Protein AF-A0A520NZ88-F1 (afdb_monomer_lite)

Sequence (156 aa):
MIINMHAYFVPVEMAAAFRQRSEPPWIEGLDDGNGRMEYAAEILGMAGWFNREIIDGVAADARATNERDIEPQRKVDIDGQKVAYFHANMMPPPDQPKPFPVDRKAALKAQGLLEKPDEARARVAAGGPTPDHYNPTPAIGEAEIKARLISSYAGD

Foldseek 3Di:
DDDDDPPPPPDVVNVVCVVVVPDDPCVVVPPLPPPPPPPCCVVVVVPPDDQWDQDPNDTDHDPDDDPDDDDSPDDDPPVPDQDFAQFQQNDDALFRPDDDDDDSVVRSVCVVVDDDPVRVVVCVVVVHDDDPSNDHHHHPPPDDNDDPPDPPPNDD

Structure (mmCIF, N/CA/C/O backbone):
data_AF-A0A520NZ88-F1
#
_entry.id   AF-A0A520NZ88-F1
#
loop_
_atom_site.group_PDB
_atom_site.id
_atom_site.type_symbol
_atom_site.label_atom_id
_atom_site.label_alt_id
_atom_site.label_comp_id
_atom_site.label_asym_id
_atom_site.label_entity_id
_atom_site.label_seq_id
_atom_site.pdbx_PDB_ins_code
_atom_site.Cartn_x
_atom_site.Cartn_y
_atom_site.Cartn_z
_atom_site.occupancy
_atom_site.B_iso_or_equiv
_atom_site.auth_seq_id
_atom_site.auth_comp_id
_atom_site.auth_asym_id
_atom_site.auth_atom_id
_atom_site.pdbx_PDB_model_num
ATOM 1 N N . MET A 1 1 ? 8.603 40.499 -34.814 1.00 35.56 1 MET A N 1
ATOM 2 C CA . MET A 1 1 ? 8.570 39.025 -34.896 1.00 35.56 1 MET A CA 1
ATOM 3 C C . MET A 1 1 ? 7.773 38.540 -33.698 1.00 35.56 1 MET A C 1
ATOM 5 O O . MET A 1 1 ? 8.240 38.688 -32.580 1.00 35.56 1 MET A O 1
ATOM 9 N N . ILE A 1 2 ? 6.520 38.144 -33.917 1.00 31.83 2 ILE A N 1
ATOM 10 C CA . ILE A 1 2 ? 5.574 37.786 -32.851 1.00 31.83 2 ILE A CA 1
ATOM 11 C C . ILE A 1 2 ? 5.649 36.272 -32.669 1.00 31.83 2 ILE A C 1
ATOM 13 O O . ILE A 1 2 ? 5.480 35.527 -33.632 1.00 31.83 2 ILE A O 1
ATOM 17 N N . ILE A 1 3 ? 5.954 35.835 -31.449 1.00 34.31 3 ILE A N 1
ATOM 18 C CA . ILE A 1 3 ? 5.953 34.426 -31.059 1.00 34.31 3 ILE A CA 1
ATOM 19 C C . ILE A 1 3 ? 4.488 34.011 -30.898 1.00 34.31 3 ILE A C 1
ATOM 21 O O . ILE A 1 3 ? 3.774 34.577 -30.072 1.00 34.31 3 ILE A O 1
ATOM 25 N N . ASN A 1 4 ? 4.031 33.053 -31.704 1.00 33.41 4 ASN A N 1
ATOM 26 C CA . ASN A 1 4 ? 2.686 32.498 -31.597 1.00 33.41 4 ASN A CA 1
ATOM 27 C C . ASN A 1 4 ? 2.692 31.406 -30.516 1.00 33.41 4 ASN A C 1
ATOM 29 O O . ASN A 1 4 ? 3.186 30.302 -30.739 1.00 33.41 4 ASN A O 1
ATOM 33 N N . MET A 1 5 ? 2.170 31.724 -29.329 1.00 34.94 5 MET A N 1
ATOM 34 C CA . MET A 1 5 ? 1.806 30.719 -28.330 1.00 34.94 5 MET A CA 1
ATOM 35 C C . MET A 1 5 ? 0.625 29.912 -28.874 1.00 34.94 5 MET A C 1
ATOM 37 O O . MET A 1 5 ? -0.488 30.427 -28.967 1.00 34.94 5 MET A O 1
ATOM 41 N N . HIS A 1 6 ? 0.850 28.643 -29.214 1.00 35.78 6 HIS A N 1
ATOM 42 C CA . HIS A 1 6 ? -0.232 27.685 -29.424 1.00 35.78 6 HIS A CA 1
ATOM 43 C C . HIS A 1 6 ? -0.947 27.445 -28.086 1.00 35.78 6 HIS A C 1
ATOM 45 O O . HIS A 1 6 ? -0.595 26.557 -27.314 1.00 35.78 6 HIS A O 1
ATOM 51 N N . ALA A 1 7 ? -1.954 28.268 -27.800 1.00 43.75 7 ALA A N 1
ATOM 52 C CA . ALA A 1 7 ? -2.998 27.919 -26.856 1.00 43.75 7 ALA A CA 1
ATOM 53 C C . ALA A 1 7 ? -3.806 26.779 -27.488 1.00 43.75 7 ALA A C 1
ATOM 55 O O . ALA A 1 7 ? -4.524 26.983 -28.468 1.00 43.75 7 ALA A O 1
ATOM 56 N N . TYR A 1 8 ? -3.647 25.564 -26.966 1.00 44.06 8 TYR A N 1
ATOM 57 C CA . TYR A 1 8 ? -4.491 24.433 -27.330 1.00 44.06 8 TYR A CA 1
ATOM 58 C C . TYR A 1 8 ? -5.927 24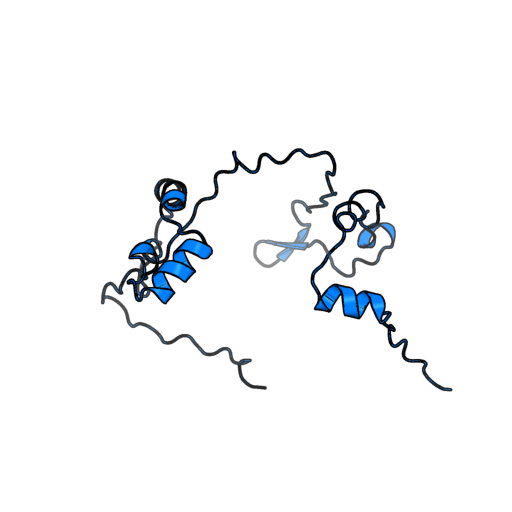.756 -26.904 1.00 44.06 8 TYR A C 1
ATOM 60 O O . TYR A 1 8 ? -6.283 24.683 -25.729 1.00 44.06 8 TYR A O 1
ATOM 68 N N . PHE A 1 9 ? -6.740 25.186 -27.866 1.00 42.19 9 PHE A N 1
ATOM 69 C CA . PHE A 1 9 ? -8.170 25.381 -27.696 1.00 42.19 9 PHE A CA 1
ATOM 70 C C . PHE A 1 9 ? -8.799 24.010 -27.454 1.00 42.19 9 PHE A C 1
ATOM 72 O O . PHE A 1 9 ? -8.945 23.223 -28.387 1.00 42.19 9 PHE A O 1
ATOM 79 N N . VAL A 1 10 ? -9.134 23.701 -26.202 1.00 45.50 10 VAL A N 1
ATOM 80 C CA . VAL A 1 10 ? -9.996 22.558 -25.897 1.00 45.50 10 VAL A CA 1
ATOM 81 C C . VAL A 1 10 ? -11.391 22.933 -26.398 1.00 45.50 10 VAL A C 1
ATOM 83 O O . VAL A 1 10 ? -11.964 23.901 -25.887 1.00 45.50 10 VAL A O 1
ATOM 86 N N . PRO A 1 11 ? -11.947 22.233 -27.403 1.00 55.00 11 PRO A N 1
ATOM 87 C CA . PRO A 1 11 ? -13.268 22.554 -27.919 1.00 55.00 11 PRO A CA 1
ATOM 88 C C . PRO A 1 11 ? -14.301 22.493 -26.793 1.00 55.00 11 PRO A C 1
ATOM 90 O O . PRO A 1 11 ? -14.246 21.614 -25.931 1.00 55.00 11 PRO A O 1
ATOM 93 N N . VAL A 1 12 ? -15.257 23.423 -26.806 1.00 56.59 12 VAL A N 1
ATOM 94 C CA . VAL A 1 12 ? -16.268 23.585 -25.746 1.00 56.59 12 VAL A CA 1
ATOM 95 C C . VAL A 1 12 ? -17.045 22.290 -25.486 1.00 56.59 12 VAL A C 1
ATOM 97 O O . VAL A 1 12 ? -17.378 22.001 -24.340 1.00 56.59 12 VAL A O 1
ATOM 100 N N . GLU A 1 13 ? -17.260 21.465 -26.512 1.00 50.56 13 GLU A N 1
ATOM 101 C CA . GLU A 1 13 ? -17.906 20.156 -26.365 1.00 50.56 13 GLU A CA 1
ATOM 102 C C . GLU A 1 13 ? -17.060 19.149 -25.575 1.00 50.56 13 GLU A C 1
ATOM 104 O O . GLU A 1 13 ? -17.591 18.400 -24.759 1.00 50.56 13 GLU A O 1
ATOM 109 N N . MET A 1 14 ? -15.734 19.190 -25.724 1.00 45.94 14 MET A N 1
ATOM 110 C CA . MET A 1 14 ? -14.809 18.362 -24.948 1.00 45.94 14 MET A CA 1
ATOM 111 C C . MET A 1 14 ? -14.790 18.811 -23.479 1.00 45.94 14 MET A C 1
ATOM 113 O O . MET A 1 14 ? -14.865 17.991 -22.567 1.00 45.94 14 MET A O 1
ATOM 117 N N . ALA A 1 15 ? -14.784 20.126 -23.238 1.00 55.31 15 ALA A N 1
ATOM 118 C CA . ALA A 1 15 ? -14.890 20.690 -21.892 1.00 55.31 15 ALA A CA 1
ATOM 119 C C . ALA A 1 15 ? -16.255 20.401 -21.230 1.00 55.31 15 ALA A C 1
ATOM 121 O O . ALA A 1 15 ? -16.328 20.236 -20.010 1.00 55.31 15 ALA A O 1
ATOM 122 N N . ALA A 1 16 ? -17.334 20.319 -22.014 1.00 54.00 16 ALA A N 1
ATOM 123 C CA . ALA A 1 16 ? -18.663 19.938 -21.540 1.00 54.00 16 ALA A CA 1
ATOM 124 C C . ALA A 1 16 ? -18.744 18.441 -21.187 1.00 54.00 16 ALA A C 1
ATOM 126 O O . ALA A 1 16 ? -19.279 18.103 -20.130 1.00 54.00 16 ALA A O 1
ATOM 127 N N . ALA A 1 17 ? -18.137 17.563 -21.994 1.00 53.38 17 ALA A N 1
ATOM 128 C CA . A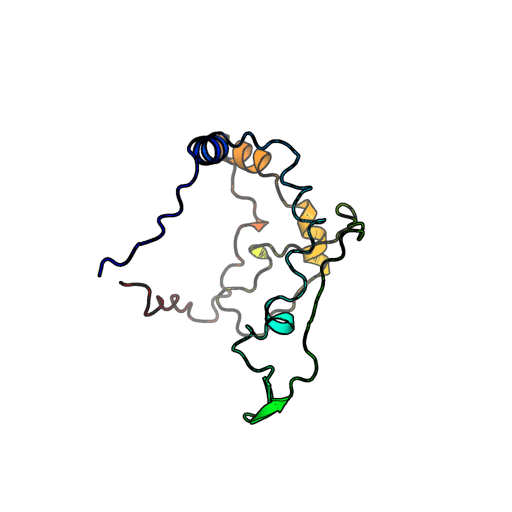LA A 1 17 ? -18.042 16.126 -21.719 1.00 53.38 17 ALA A CA 1
ATOM 129 C C . ALA A 1 17 ? -17.255 15.828 -20.427 1.00 53.38 17 ALA A C 1
ATOM 131 O O . ALA A 1 17 ? -17.716 15.050 -19.590 1.00 53.38 17 ALA A O 1
ATOM 132 N N . PHE A 1 18 ? -16.136 16.529 -20.193 1.00 55.09 18 PHE A N 1
ATOM 133 C CA . PHE A 1 18 ? -15.372 16.430 -18.939 1.00 55.09 18 PHE A CA 1
ATOM 134 C C . PHE A 1 18 ? -16.165 16.889 -17.704 1.00 55.09 18 PHE A C 1
ATOM 136 O O . PHE A 1 18 ? -15.962 16.363 -16.612 1.00 55.09 18 PHE A O 1
ATOM 143 N N . ARG A 1 19 ? -17.075 17.862 -17.853 1.00 59.31 19 ARG A N 1
ATOM 144 C CA . ARG A 1 19 ? -17.889 18.392 -16.743 1.00 59.31 19 ARG A CA 1
ATOM 145 C C . ARG A 1 19 ? -19.083 17.516 -16.376 1.00 59.31 19 ARG A C 1
ATOM 147 O O . ARG A 1 19 ? -19.498 17.548 -15.223 1.00 59.31 19 ARG A O 1
ATOM 154 N N . GLN A 1 20 ? -19.650 16.779 -17.328 1.00 59.62 20 GLN A N 1
ATOM 155 C CA . GLN A 1 20 ? -20.845 15.957 -17.093 1.00 59.62 20 GLN A CA 1
ATOM 156 C C . GLN A 1 20 ? -20.527 14.482 -16.814 1.00 59.62 20 GLN A C 1
ATOM 158 O O . GLN A 1 20 ? -21.414 13.761 -16.366 1.00 59.62 20 GLN A O 1
ATOM 163 N N . ARG A 1 21 ? -19.279 14.038 -17.040 1.00 51.91 21 ARG A N 1
ATOM 164 C CA . ARG A 1 21 ? -18.827 12.638 -16.906 1.00 51.91 21 ARG A CA 1
ATOM 165 C C . ARG A 1 21 ? -19.831 11.632 -17.491 1.00 51.91 21 ARG A C 1
ATOM 167 O O . ARG A 1 21 ? -20.077 10.570 -16.930 1.00 51.91 21 ARG A O 1
ATOM 174 N N . SER A 1 22 ? -20.422 11.989 -18.627 1.00 52.53 22 SER A N 1
ATOM 175 C CA . SER A 1 22 ? -21.199 11.094 -19.478 1.00 52.53 22 SER A CA 1
ATOM 176 C C . SER A 1 22 ? -20.282 10.651 -20.612 1.00 52.53 22 SER A C 1
ATOM 178 O O . SER A 1 22 ? -20.361 11.165 -21.728 1.00 52.53 22 SER A O 1
ATOM 180 N N . GLU A 1 23 ? -19.316 9.793 -20.306 1.00 48.62 23 GLU A N 1
ATOM 181 C CA . GLU A 1 23 ? -18.415 9.288 -21.337 1.00 48.62 23 GLU A CA 1
ATOM 182 C C . GLU A 1 23 ? -19.180 8.310 -22.242 1.00 48.62 23 GLU A C 1
ATOM 184 O O . GLU A 1 23 ? -19.841 7.395 -21.740 1.00 48.62 23 GLU A O 1
ATOM 189 N N . PRO A 1 24 ? -19.148 8.488 -23.573 1.00 48.25 24 PRO A N 1
ATOM 190 C CA . PRO A 1 24 ? -19.641 7.472 -24.481 1.00 48.25 24 PRO A CA 1
ATOM 191 C C . PRO A 1 24 ? -18.629 6.304 -24.546 1.00 48.25 24 PRO A C 1
ATOM 193 O O . PRO A 1 24 ? -17.421 6.541 -24.542 1.00 48.25 24 PRO A O 1
ATOM 196 N N . PRO A 1 25 ? -19.094 5.046 -24.650 1.00 49.19 25 PRO A N 1
ATOM 197 C CA . PRO A 1 25 ? -18.303 3.821 -24.429 1.00 49.19 25 PRO A CA 1
ATOM 198 C C . PRO A 1 25 ? -17.136 3.565 -25.406 1.00 49.19 25 PRO A C 1
ATOM 200 O O . PRO A 1 25 ? -16.503 2.521 -25.343 1.00 49.19 25 PRO A O 1
ATOM 203 N N . TRP A 1 26 ? -16.845 4.475 -26.337 1.00 45.97 26 TRP A N 1
ATOM 204 C CA . TRP A 1 26 ? -15.842 4.279 -27.388 1.00 45.97 26 TRP A CA 1
ATOM 205 C C . TRP A 1 26 ? -14.453 4.850 -27.061 1.00 45.97 26 TRP A C 1
ATOM 207 O O . TRP A 1 26 ? -13.521 4.597 -27.817 1.00 45.97 26 TRP A O 1
ATOM 217 N N . ILE A 1 27 ? -14.275 5.576 -25.949 1.00 48.22 27 ILE A N 1
ATOM 218 C CA . ILE A 1 27 ? -12.943 6.046 -25.515 1.00 48.22 27 ILE A CA 1
ATOM 219 C C . ILE A 1 27 ? -12.073 4.878 -25.018 1.00 48.22 27 ILE A C 1
ATOM 221 O O . ILE A 1 27 ? -10.875 4.869 -25.281 1.00 48.22 27 ILE A O 1
ATOM 225 N N . GLU A 1 28 ? -12.666 3.845 -24.411 1.00 53.06 28 GLU A N 1
ATOM 226 C CA . GLU A 1 28 ? -11.942 2.631 -23.994 1.00 53.06 28 GLU A CA 1
ATOM 227 C C . GLU A 1 28 ? -11.455 1.777 -25.182 1.00 53.06 28 GLU A C 1
ATOM 229 O O . GLU A 1 28 ? -10.530 0.989 -25.021 1.00 53.06 28 GLU A O 1
ATOM 234 N N . GLY A 1 29 ? -12.041 1.943 -26.377 1.00 47.69 29 GLY A N 1
ATOM 235 C CA . GLY A 1 29 ? -11.730 1.144 -27.575 1.00 47.69 29 GLY A CA 1
ATOM 236 C C . GLY A 1 29 ? -10.961 1.874 -28.683 1.00 47.69 29 GLY A C 1
ATOM 237 O O . GLY A 1 29 ? -10.862 1.355 -29.791 1.00 47.69 29 GLY A O 1
ATOM 238 N N . LEU A 1 30 ? -10.484 3.104 -28.447 1.00 46.00 30 LEU A N 1
ATOM 239 C CA . LEU A 1 30 ? -9.645 3.837 -29.413 1.00 46.00 30 LEU A CA 1
ATOM 240 C C . LEU A 1 30 ? -8.146 3.787 -29.085 1.00 46.00 30 LEU A C 1
ATOM 242 O O . LEU A 1 30 ? -7.330 4.125 -29.947 1.00 46.00 30 LEU A O 1
ATOM 246 N N . ASP A 1 31 ? -7.788 3.396 -27.864 1.00 55.75 31 ASP A N 1
ATOM 247 C CA . ASP A 1 31 ? -6.414 3.464 -27.350 1.00 55.75 31 ASP A CA 1
ATOM 248 C C . ASP A 1 31 ? -5.599 2.179 -27.604 1.00 55.75 31 ASP A C 1
ATOM 250 O O . ASP A 1 31 ? -4.374 2.183 -27.553 1.00 55.75 31 ASP A O 1
ATOM 254 N N . ASP A 1 32 ? -6.251 1.074 -27.963 1.00 53.81 32 ASP A N 1
ATOM 255 C CA . ASP A 1 32 ? -5.636 -0.253 -28.099 1.00 53.81 32 ASP A CA 1
ATOM 256 C C . ASP A 1 32 ? -5.346 -0.682 -29.552 1.00 53.81 32 ASP A C 1
ATOM 258 O O . ASP A 1 32 ? -4.595 -1.633 -29.779 1.00 53.81 32 ASP A O 1
ATOM 262 N N . GLY A 1 33 ? -5.902 0.019 -30.547 1.00 46.41 33 GLY A N 1
ATOM 263 C CA . GLY A 1 33 ? -5.821 -0.367 -31.964 1.00 46.41 33 GLY A CA 1
ATOM 264 C C . GLY A 1 33 ? -5.049 0.580 -32.889 1.00 46.41 33 GLY A C 1
ATOM 265 O O . GLY A 1 33 ? -4.814 0.230 -34.044 1.00 46.41 33 GLY A O 1
ATOM 266 N N . ASN A 1 34 ? -4.649 1.770 -32.427 1.00 45.12 34 ASN A N 1
ATOM 267 C CA . ASN A 1 34 ? -4.045 2.792 -33.296 1.00 45.12 34 ASN A CA 1
ATOM 268 C C . ASN A 1 34 ? -2.513 2.900 -33.189 1.00 45.12 34 ASN A C 1
ATOM 270 O O . ASN A 1 34 ? -1.953 3.901 -33.628 1.00 45.12 34 ASN A O 1
ATOM 274 N N . GLY A 1 35 ? -1.837 1.906 -32.595 1.00 48.25 35 GLY A N 1
ATOM 275 C CA . GLY A 1 35 ? -0.374 1.736 -32.666 1.00 48.25 35 GLY A CA 1
ATOM 276 C C . GLY A 1 35 ? 0.469 2.919 -32.169 1.00 48.25 35 GLY A C 1
ATOM 277 O O . GLY A 1 35 ? 1.652 2.998 -32.476 1.00 48.25 35 GLY A O 1
ATOM 278 N N . ARG A 1 36 ? -0.108 3.870 -31.422 1.00 46.47 36 ARG A N 1
ATOM 279 C CA . ARG A 1 36 ? 0.558 5.152 -31.118 1.00 46.47 36 ARG A CA 1
ATOM 280 C C . ARG A 1 36 ? 1.675 5.066 -30.080 1.00 46.47 36 ARG A C 1
ATOM 282 O O . ARG A 1 36 ? 2.318 6.079 -29.832 1.00 46.47 36 ARG A O 1
ATOM 289 N N . MET A 1 37 ? 1.921 3.886 -29.518 1.00 50.50 37 MET A N 1
ATOM 290 C CA . MET A 1 37 ? 2.994 3.650 -28.556 1.00 50.50 37 MET A CA 1
ATOM 291 C C . MET A 1 37 ? 3.884 2.469 -28.974 1.00 50.50 37 MET A C 1
ATOM 293 O O . MET A 1 37 ? 4.425 1.793 -28.109 1.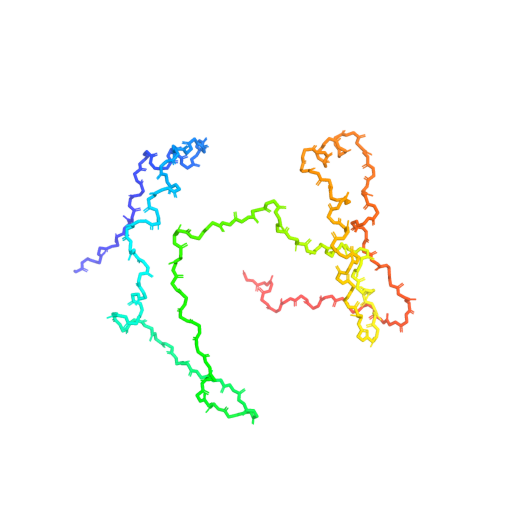00 50.50 37 MET A O 1
ATOM 297 N N . GLU A 1 38 ? 4.078 2.205 -30.274 1.00 49.72 38 GLU A N 1
ATOM 298 C CA . GLU A 1 38 ? 5.378 1.637 -30.671 1.00 49.72 38 GLU A CA 1
ATOM 299 C C . GLU A 1 38 ? 6.437 2.636 -30.201 1.00 49.72 38 GLU A C 1
ATOM 301 O O . GLU A 1 38 ? 6.257 3.827 -30.453 1.00 49.72 38 GLU A O 1
ATOM 306 N N . TYR A 1 39 ? 7.458 2.180 -29.465 1.00 51.31 39 TYR A N 1
ATOM 307 C CA . TYR A 1 39 ? 8.504 2.971 -28.797 1.00 51.31 39 TYR A CA 1
ATOM 308 C C . TYR A 1 39 ? 9.004 4.162 -29.644 1.00 51.31 39 TYR A C 1
ATOM 310 O O . TYR A 1 39 ? 10.067 4.137 -30.263 1.00 51.31 39 TYR A O 1
ATOM 318 N N . ALA A 1 40 ? 8.252 5.266 -29.647 1.00 48.22 40 ALA A N 1
ATOM 319 C CA . ALA A 1 40 ? 8.557 6.435 -30.461 1.00 48.22 40 ALA A CA 1
ATOM 320 C C . ALA A 1 40 ? 9.875 7.059 -29.994 1.00 48.22 40 ALA A C 1
ATOM 322 O O . ALA A 1 40 ? 10.617 7.628 -30.784 1.00 48.22 40 ALA A O 1
ATOM 323 N N . ALA A 1 41 ? 10.215 6.879 -28.715 1.00 51.25 41 ALA A N 1
ATOM 324 C CA . ALA A 1 41 ? 11.476 7.320 -28.143 1.00 51.25 41 ALA A CA 1
ATOM 325 C C . ALA A 1 41 ? 12.704 6.618 -28.751 1.00 51.25 41 ALA A C 1
ATOM 327 O O . ALA A 1 41 ? 13.757 7.243 -28.846 1.00 51.25 41 ALA A O 1
ATOM 328 N N . GLU A 1 42 ? 12.579 5.369 -29.197 1.00 50.38 42 GLU A N 1
ATOM 329 C CA . GLU A 1 42 ? 13.694 4.599 -29.757 1.00 50.38 42 GLU A CA 1
ATOM 330 C C . GLU A 1 42 ? 13.680 4.632 -31.290 1.00 50.38 42 GLU A C 1
ATOM 332 O O . GLU A 1 42 ? 14.697 4.927 -31.914 1.00 50.38 42 GLU A O 1
ATOM 337 N N . ILE A 1 43 ? 12.494 4.485 -31.894 1.00 49.75 43 ILE A N 1
ATOM 338 C CA . ILE A 1 43 ? 12.276 4.571 -33.346 1.00 49.75 43 ILE A CA 1
ATOM 339 C C . ILE A 1 43 ? 12.576 5.985 -33.883 1.00 49.75 43 ILE A C 1
ATOM 341 O O . ILE A 1 43 ? 13.054 6.126 -35.008 1.00 49.75 43 ILE A O 1
ATOM 345 N N . LEU A 1 44 ? 12.339 7.038 -33.087 1.00 50.66 44 LEU A N 1
ATOM 346 C CA . LEU A 1 44 ? 12.617 8.438 -33.454 1.00 50.66 44 LEU A CA 1
ATOM 347 C C . LEU A 1 44 ? 13.857 9.020 -32.748 1.00 50.66 44 LEU A C 1
ATOM 349 O O . LEU A 1 44 ? 14.126 10.213 -32.894 1.00 50.66 44 LEU A O 1
ATOM 353 N N . GLY A 1 45 ? 14.601 8.221 -31.970 1.00 52.81 45 GLY A N 1
ATOM 354 C CA . GLY A 1 45 ? 15.807 8.672 -31.258 1.00 52.81 45 GLY A CA 1
ATOM 355 C C . GLY A 1 45 ? 15.571 9.784 -30.222 1.00 52.81 45 GLY A C 1
ATOM 356 O O . GLY A 1 45 ? 16.459 10.595 -29.971 1.00 52.81 45 GLY A O 1
ATOM 357 N N . MET A 1 46 ? 14.371 9.862 -29.639 1.00 55.25 46 MET A N 1
ATOM 358 C CA . MET A 1 46 ? 13.975 10.888 -28.661 1.00 55.25 46 MET A CA 1
ATOM 359 C C . MET A 1 46 ? 14.259 10.494 -27.199 1.00 55.25 46 MET A C 1
ATOM 361 O O . MET A 1 46 ? 14.028 11.300 -26.295 1.00 55.25 46 MET A O 1
ATOM 365 N N . ALA A 1 47 ? 14.753 9.280 -26.935 1.00 62.28 47 ALA A N 1
ATOM 366 C CA . ALA A 1 47 ? 15.205 8.877 -25.605 1.00 62.28 47 ALA A CA 1
ATOM 367 C C . ALA A 1 47 ? 16.524 9.590 -25.247 1.00 62.28 47 ALA A C 1
ATOM 369 O O . ALA A 1 47 ? 17.603 9.207 -25.686 1.00 62.28 47 ALA A O 1
ATOM 370 N N . GLY A 1 48 ? 16.446 10.650 -24.439 1.00 73.44 48 GLY A N 1
ATOM 371 C CA . GLY A 1 48 ? 17.607 11.440 -24.001 1.00 73.44 48 GLY A CA 1
ATOM 372 C C . GLY A 1 48 ? 18.395 10.852 -22.821 1.00 73.44 48 GLY A C 1
ATOM 373 O O . GLY A 1 48 ? 19.163 11.577 -22.191 1.00 73.44 48 GLY A O 1
ATOM 374 N N . TRP A 1 49 ? 18.176 9.584 -22.466 1.00 81.19 49 TRP A N 1
ATOM 375 C CA . TRP A 1 49 ? 18.759 8.931 -21.288 1.00 81.19 49 TRP A CA 1
ATOM 376 C C . TRP A 1 49 ? 19.601 7.704 -21.664 1.00 81.19 49 TRP A C 1
ATOM 378 O O . TRP A 1 49 ? 19.414 7.104 -22.717 1.00 81.19 49 TRP A O 1
ATOM 388 N N . PHE A 1 50 ? 20.529 7.319 -20.782 1.00 84.81 50 PHE A N 1
ATOM 389 C CA . PHE A 1 50 ? 21.377 6.136 -20.954 1.00 84.81 50 PHE A CA 1
ATOM 390 C C . PHE A 1 50 ? 20.901 4.979 -20.072 1.00 84.81 50 PHE A C 1
ATOM 392 O O . PHE A 1 50 ? 20.646 5.170 -18.883 1.00 84.81 50 PHE A O 1
ATOM 399 N N . ASN A 1 51 ? 20.883 3.764 -20.622 1.00 87.44 51 ASN A N 1
ATOM 400 C CA . ASN A 1 51 ? 20.624 2.538 -19.865 1.00 87.44 51 ASN A CA 1
ATOM 401 C C . ASN A 1 51 ? 21.894 2.110 -19.109 1.00 87.44 51 ASN A C 1
ATOM 403 O O . ASN A 1 51 ? 22.696 1.326 -19.614 1.00 87.44 51 ASN A O 1
ATOM 407 N N . ARG A 1 52 ? 22.106 2.663 -17.909 1.00 91.38 52 ARG A N 1
ATOM 408 C CA . ARG A 1 52 ? 23.238 2.329 -17.029 1.00 91.38 52 ARG A CA 1
ATOM 409 C C . ARG A 1 52 ? 22.749 1.844 -15.669 1.00 91.38 52 ARG A C 1
ATOM 411 O O . ARG A 1 52 ? 21.803 2.400 -15.118 1.00 91.38 52 ARG A O 1
ATOM 418 N N . GLU A 1 53 ? 23.438 0.858 -15.114 1.00 93.38 53 GLU A N 1
ATOM 419 C CA . GLU A 1 53 ? 23.227 0.352 -13.756 1.00 93.38 53 GLU A CA 1
ATOM 420 C C . GLU A 1 53 ? 24.462 0.675 -12.909 1.00 93.38 53 GLU A C 1
ATOM 422 O O . GLU A 1 53 ? 25.594 0.534 -13.374 1.00 93.38 53 GLU A O 1
ATOM 427 N N . ILE A 1 54 ? 24.266 1.156 -11.679 1.00 94.25 54 ILE A N 1
ATOM 428 C CA . ILE A 1 54 ? 25.381 1.417 -10.762 1.00 94.25 54 ILE A CA 1
ATOM 429 C C . ILE A 1 54 ? 25.652 0.148 -9.958 1.00 94.25 54 ILE A C 1
ATOM 431 O O . ILE A 1 54 ? 24.835 -0.240 -9.125 1.00 94.25 54 ILE A O 1
ATOM 435 N N . ILE A 1 55 ? 26.813 -0.466 -10.180 1.00 93.38 55 ILE A N 1
ATOM 436 C CA . ILE A 1 55 ? 27.263 -1.673 -9.479 1.00 93.38 55 ILE A CA 1
ATOM 437 C C . ILE A 1 55 ? 28.552 -1.321 -8.745 1.00 93.38 55 ILE A C 1
ATOM 439 O O . ILE A 1 55 ? 29.495 -0.819 -9.355 1.00 93.38 55 ILE A O 1
ATOM 443 N N . ASP A 1 56 ? 28.567 -1.514 -7.424 1.00 93.06 56 ASP A N 1
ATOM 444 C CA . ASP A 1 56 ? 29.711 -1.200 -6.554 1.00 93.06 56 ASP A CA 1
ATOM 445 C C . ASP A 1 56 ? 30.286 0.219 -6.766 1.00 93.06 56 ASP A C 1
ATOM 447 O O . ASP A 1 56 ? 31.490 0.457 -6.687 1.00 93.06 56 ASP A O 1
ATOM 451 N N . GLY A 1 57 ? 29.407 1.187 -7.050 1.00 93.62 57 GLY A N 1
ATOM 452 C CA . GLY A 1 57 ? 29.768 2.594 -7.257 1.00 93.62 57 GLY A CA 1
ATOM 453 C C . GLY A 1 57 ? 30.258 2.951 -8.665 1.00 93.62 57 GLY A C 1
ATOM 454 O O . GLY A 1 57 ? 30.609 4.106 -8.897 1.00 93.62 57 GLY A O 1
ATOM 455 N N . VAL A 1 58 ? 30.253 2.011 -9.615 1.00 94.81 58 VAL A N 1
ATOM 456 C CA . VAL A 1 58 ? 30.661 2.235 -11.011 1.00 94.81 58 VAL A CA 1
ATOM 457 C C . VAL A 1 58 ? 29.453 2.129 -11.937 1.00 94.81 58 VAL A C 1
ATOM 459 O O . VAL A 1 58 ? 28.635 1.222 -11.805 1.00 94.81 58 VAL A O 1
ATOM 462 N N . ALA A 1 59 ? 29.347 3.050 -12.896 1.00 95.12 59 ALA A N 1
ATOM 463 C CA . ALA A 1 59 ? 28.354 2.955 -13.958 1.00 95.12 59 ALA A CA 1
ATOM 464 C C . ALA A 1 59 ? 28.737 1.843 -14.944 1.00 95.12 59 ALA A C 1
ATOM 466 O O . ALA A 1 59 ? 29.750 1.943 -15.637 1.00 95.12 59 ALA A O 1
ATOM 467 N N . ALA A 1 60 ? 27.913 0.805 -15.007 1.00 92.56 60 ALA A N 1
ATOM 468 C CA . ALA A 1 60 ? 28.041 -0.329 -15.909 1.00 92.56 60 ALA A CA 1
ATOM 469 C C . ALA A 1 60 ? 26.854 -0.381 -16.883 1.00 92.56 60 ALA A C 1
ATOM 471 O O . ALA A 1 60 ? 25.852 0.321 -16.714 1.00 92.56 60 ALA A O 1
ATOM 472 N N . ASP A 1 61 ? 26.969 -1.209 -17.919 1.00 92.31 61 ASP A N 1
ATOM 473 C CA . ASP A 1 61 ? 25.814 -1.566 -18.741 1.00 92.31 61 ASP A CA 1
ATOM 474 C C . ASP A 1 61 ? 24.774 -2.293 -17.886 1.00 92.31 61 ASP A C 1
ATOM 476 O O . ASP A 1 61 ? 25.118 -3.166 -17.085 1.00 92.31 61 ASP A O 1
ATOM 480 N N . ALA A 1 62 ? 23.505 -1.911 -18.044 1.00 89.69 62 ALA A N 1
ATOM 481 C CA . ALA A 1 62 ? 22.413 -2.568 -17.341 1.00 89.69 62 ALA A CA 1
ATOM 482 C C . ALA A 1 62 ? 22.335 -4.044 -17.741 1.00 89.69 62 ALA A C 1
ATOM 484 O O . ALA A 1 62 ? 22.474 -4.392 -18.916 1.00 89.69 62 ALA A O 1
ATOM 485 N N . ARG A 1 63 ? 22.063 -4.924 -16.772 1.00 89.88 63 ARG A N 1
ATOM 486 C CA . ARG A 1 63 ? 21.964 -6.366 -17.041 1.00 89.88 63 ARG A CA 1
ATOM 487 C C . ARG A 1 63 ? 20.857 -6.717 -18.045 1.00 89.88 63 ARG A C 1
ATOM 489 O O . ARG A 1 63 ? 20.987 -7.694 -18.780 1.00 89.88 63 ARG A O 1
ATOM 496 N N . ALA A 1 64 ? 19.761 -5.967 -18.023 1.00 88.25 64 ALA A N 1
ATOM 497 C CA . ALA A 1 64 ? 18.658 -6.042 -18.973 1.00 88.25 64 ALA A CA 1
ATOM 498 C C . ALA A 1 64 ? 17.843 -4.742 -18.913 1.00 88.25 64 ALA A C 1
ATOM 500 O O . ALA A 1 64 ? 17.780 -4.103 -17.860 1.00 88.25 64 ALA A O 1
ATOM 501 N N . THR A 1 65 ? 17.169 -4.404 -20.011 1.00 87.25 65 THR A N 1
ATOM 502 C CA . THR A 1 65 ? 16.223 -3.283 -20.082 1.00 87.25 65 THR A CA 1
ATOM 503 C C . THR A 1 65 ? 14.829 -3.823 -20.393 1.00 87.25 65 THR A C 1
ATOM 505 O O . THR A 1 65 ? 14.667 -4.719 -21.218 1.00 87.25 65 THR A O 1
ATOM 508 N N . ASN A 1 66 ? 13.814 -3.308 -19.694 1.00 86.75 66 ASN A N 1
ATOM 509 C CA . ASN A 1 66 ? 12.422 -3.647 -19.976 1.00 86.75 66 ASN A CA 1
ATOM 510 C C . ASN A 1 66 ? 11.915 -2.803 -21.154 1.00 86.75 66 ASN A C 1
ATOM 512 O O . ASN A 1 66 ? 11.698 -1.603 -20.994 1.00 86.75 66 ASN A O 1
ATOM 516 N N . GLU A 1 67 ? 11.663 -3.455 -22.285 1.00 83.69 67 GLU A N 1
ATOM 517 C CA . GLU A 1 67 ? 11.060 -2.888 -23.500 1.00 83.69 67 GLU A CA 1
ATOM 518 C C . GLU A 1 67 ? 9.696 -3.550 -23.714 1.00 83.69 67 GLU A C 1
ATOM 520 O O . GLU A 1 67 ? 9.544 -4.494 -24.483 1.00 83.69 67 GLU A O 1
ATOM 525 N N . ARG A 1 68 ? 8.713 -3.172 -22.886 1.00 81.69 68 ARG A N 1
ATOM 526 C CA . ARG A 1 68 ? 7.405 -3.844 -22.878 1.00 81.69 68 ARG A CA 1
ATOM 527 C C . ARG A 1 68 ? 6.475 -3.185 -23.882 1.00 81.69 68 ARG A C 1
ATOM 529 O O . ARG A 1 68 ? 6.145 -2.015 -23.713 1.00 81.69 68 ARG A O 1
ATOM 536 N N . ASP A 1 69 ? 5.983 -3.976 -24.823 1.00 79.31 69 ASP A N 1
ATOM 537 C CA . 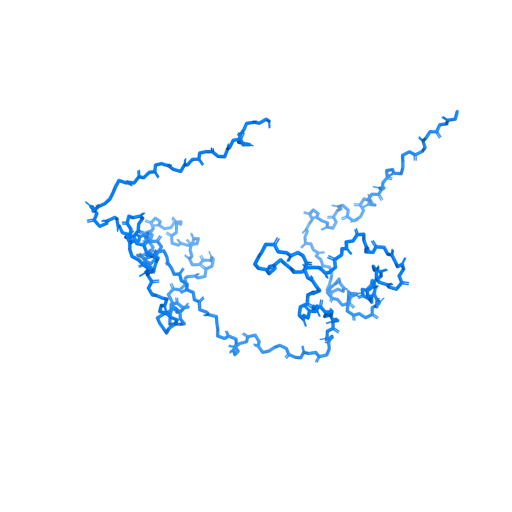ASP A 1 69 ? 4.884 -3.578 -25.692 1.00 79.31 69 ASP A CA 1
ATOM 538 C C . ASP A 1 69 ? 3.522 -3.837 -25.042 1.00 79.31 69 ASP A C 1
ATOM 540 O O . ASP A 1 69 ? 3.378 -4.577 -24.060 1.00 79.31 69 ASP A O 1
ATOM 544 N N . ILE A 1 70 ? 2.497 -3.207 -25.610 1.00 75.56 70 ILE A N 1
ATOM 545 C CA . ILE A 1 70 ? 1.108 -3.484 -25.258 1.00 75.56 70 ILE A CA 1
ATOM 546 C C . ILE A 1 70 ? 0.751 -4.873 -25.800 1.00 75.56 70 ILE A C 1
ATOM 548 O O . ILE A 1 70 ? 1.101 -5.229 -26.923 1.00 75.56 70 ILE A O 1
ATOM 552 N N . GLU A 1 71 ? 0.012 -5.654 -25.012 1.00 82.12 71 GLU A N 1
ATOM 553 C CA . GLU A 1 71 ? -0.529 -6.958 -25.412 1.00 82.12 71 GLU A CA 1
ATOM 554 C C . GLU A 1 71 ? -2.072 -6.875 -25.489 1.00 82.12 71 GLU A C 1
ATOM 556 O O . GLU A 1 71 ? -2.746 -7.328 -24.560 1.00 82.12 71 GLU A O 1
ATOM 561 N N . PRO A 1 72 ? -2.678 -6.319 -26.562 1.00 77.19 72 PRO A N 1
ATOM 562 C CA . PRO A 1 72 ? -4.114 -5.997 -26.583 1.00 77.19 72 PRO A CA 1
ATOM 563 C C . PRO A 1 72 ? -5.022 -7.222 -26.437 1.00 77.19 72 PRO A C 1
ATOM 565 O O . PRO A 1 72 ? -6.123 -7.152 -25.907 1.00 77.19 72 PRO A O 1
ATOM 568 N N . GLN A 1 73 ? -4.549 -8.379 -26.901 1.00 82.56 73 GLN A N 1
ATOM 569 C CA . GLN A 1 73 ? -5.311 -9.630 -26.881 1.00 82.56 73 GLN A CA 1
ATOM 570 C C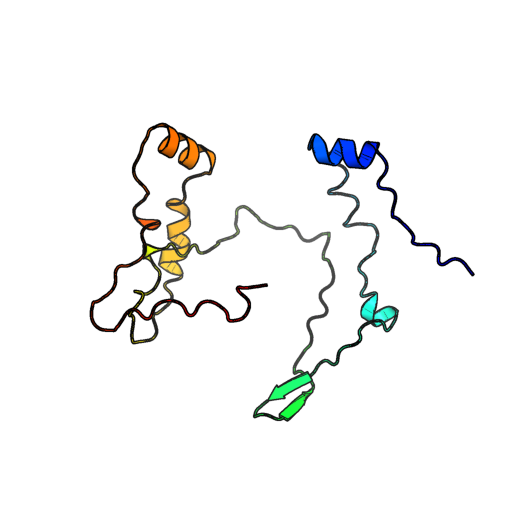 . GLN A 1 73 ? -5.165 -10.402 -25.562 1.00 82.56 73 GLN A C 1
ATOM 572 O O . GLN A 1 73 ? -5.732 -11.490 -25.405 1.00 82.56 73 GLN A O 1
ATOM 577 N N . ARG A 1 74 ? -4.388 -9.880 -24.605 1.00 83.69 74 ARG A N 1
ATOM 578 C CA . ARG A 1 74 ? -4.173 -10.535 -23.319 1.00 83.69 74 ARG A CA 1
ATOM 579 C C . ARG A 1 74 ? -5.460 -10.502 -22.502 1.00 83.69 74 ARG A C 1
ATOM 581 O O . ARG A 1 74 ? -5.852 -9.477 -21.957 1.00 83.69 74 ARG A O 1
ATOM 588 N N . LYS A 1 75 ? -6.085 -11.668 -22.342 1.00 85.25 75 LYS A N 1
ATOM 589 C CA . LYS A 1 75 ? -7.210 -11.841 -21.417 1.00 85.25 75 LYS A CA 1
ATOM 590 C C . LYS A 1 75 ? -6.703 -11.735 -19.980 1.00 85.25 75 LYS A C 1
ATOM 592 O O . LYS A 1 75 ? -5.865 -12.532 -19.559 1.00 85.25 75 LYS A O 1
ATOM 597 N N . VAL A 1 76 ? -7.212 -10.758 -19.237 1.00 84.06 76 VAL A N 1
ATOM 598 C CA . VAL A 1 76 ? -6.929 -10.593 -17.809 1.00 84.06 76 VAL A CA 1
ATOM 599 C C . VAL A 1 76 ? -8.051 -11.253 -17.014 1.00 84.06 76 VAL A C 1
ATOM 601 O O . VAL A 1 76 ? -9.211 -10.874 -17.144 1.00 84.06 76 VAL A O 1
ATOM 604 N N . ASP A 1 77 ? -7.706 -12.250 -16.201 1.00 87.50 77 ASP A N 1
ATOM 605 C CA . ASP A 1 77 ? -8.619 -12.824 -15.211 1.00 87.50 77 ASP A CA 1
ATOM 606 C C . ASP A 1 77 ? -8.635 -11.922 -13.971 1.00 87.50 77 ASP A C 1
ATOM 608 O O . ASP A 1 77 ? -7.761 -12.012 -13.105 1.00 87.50 77 ASP A O 1
ATOM 612 N N . ILE A 1 78 ? -9.594 -10.997 -13.944 1.00 85.44 78 ILE A N 1
ATOM 613 C CA . ILE A 1 78 ? -9.758 -10.033 -12.851 1.00 85.44 78 ILE A CA 1
ATOM 614 C C . ILE A 1 78 ? -10.226 -10.753 -11.579 1.00 85.44 78 ILE A C 1
ATOM 616 O O . ILE A 1 78 ? -9.712 -10.480 -10.495 1.00 85.44 78 ILE A O 1
ATOM 620 N N . ASP A 1 79 ? -11.142 -11.714 -11.710 1.00 85.06 79 ASP A N 1
ATOM 621 C CA . ASP A 1 79 ? -11.756 -12.407 -10.573 1.00 85.06 79 ASP A CA 1
ATOM 622 C C . ASP A 1 79 ? -10.788 -13.393 -9.901 1.00 85.06 79 ASP A C 1
ATOM 624 O O . ASP A 1 79 ? -10.791 -13.557 -8.678 1.00 85.06 79 ASP A O 1
ATOM 628 N N . GLY A 1 80 ? -9.917 -14.037 -10.680 1.00 85.81 80 GLY A N 1
ATOM 629 C CA . GLY A 1 80 ? -8.872 -14.925 -10.171 1.00 85.81 80 GLY A CA 1
ATOM 630 C C . GLY A 1 80 ? -7.648 -14.203 -9.599 1.00 85.81 80 GLY A C 1
ATOM 631 O O . GLY A 1 80 ? -6.768 -14.852 -9.015 1.00 85.81 80 GLY A O 1
ATOM 632 N N . GLN A 1 81 ? -7.558 -12.874 -9.737 1.00 89.06 81 GLN A N 1
ATOM 633 C CA . GLN A 1 81 ? -6.392 -12.116 -9.302 1.00 89.06 81 GLN A CA 1
ATOM 634 C C . GLN A 1 81 ? -6.323 -12.012 -7.771 1.00 89.06 81 GLN A C 1
ATOM 636 O O . GLN A 1 81 ? -7.035 -11.256 -7.115 1.00 89.06 81 GLN A O 1
ATOM 641 N N . LYS A 1 82 ? -5.384 -12.754 -7.181 1.00 91.38 82 LYS A N 1
ATOM 642 C CA . LYS A 1 82 ? -5.136 -12.748 -5.733 1.00 91.38 82 LYS A CA 1
ATOM 643 C C . LYS A 1 82 ? -4.236 -11.582 -5.333 1.00 91.38 82 LYS A C 1
ATOM 645 O O . LYS A 1 82 ? -3.008 -11.676 -5.434 1.00 91.38 82 LYS A O 1
ATOM 650 N N . VAL A 1 83 ? -4.846 -10.511 -4.838 1.00 93.25 83 VAL A N 1
ATOM 651 C CA . VAL A 1 83 ? -4.149 -9.334 -4.302 1.00 93.25 83 VAL A CA 1
ATOM 652 C C . VAL A 1 83 ? -4.021 -9.453 -2.783 1.00 93.25 83 VAL A C 1
ATOM 654 O O . VAL A 1 83 ? -4.970 -9.799 -2.087 1.00 93.25 83 VAL A O 1
ATOM 657 N N . ALA A 1 84 ? -2.819 -9.205 -2.263 1.00 95.31 84 ALA A N 1
ATOM 658 C CA . ALA A 1 84 ? -2.559 -9.193 -0.827 1.00 95.31 84 ALA A CA 1
ATOM 659 C C . ALA A 1 84 ? -2.759 -7.772 -0.286 1.00 95.31 84 ALA A C 1
ATOM 661 O O . ALA A 1 84 ? -2.111 -6.842 -0.766 1.00 95.31 84 ALA A O 1
ATOM 662 N N . TYR A 1 85 ? -3.618 -7.622 0.719 1.00 95.50 85 TYR A N 1
ATOM 663 C CA . TYR A 1 85 ? -3.907 -6.345 1.363 1.00 95.50 85 TYR A CA 1
ATOM 664 C C . TYR A 1 85 ? -3.246 -6.304 2.734 1.00 95.50 85 TYR A C 1
ATOM 666 O O . TYR A 1 85 ? -3.520 -7.142 3.591 1.00 95.50 85 TYR A O 1
ATOM 674 N N . PHE A 1 86 ? -2.366 -5.329 2.936 1.00 95.62 86 PHE A N 1
ATOM 675 C CA . PHE A 1 86 ? -1.723 -5.114 4.223 1.00 95.62 86 PHE A CA 1
ATOM 676 C C . PHE A 1 86 ? -2.388 -3.937 4.930 1.00 95.62 86 PHE A C 1
ATOM 678 O O . PHE A 1 86 ? -2.161 -2.780 4.583 1.00 95.62 86 PHE A O 1
ATOM 685 N N . HIS A 1 87 ? -3.239 -4.262 5.898 1.00 95.38 87 HIS A N 1
ATOM 686 C CA . HIS A 1 87 ? -3.973 -3.287 6.699 1.00 95.38 87 HIS A CA 1
ATOM 687 C C . HIS A 1 87 ? -3.070 -2.573 7.709 1.00 95.38 87 HIS A C 1
ATOM 689 O O . HIS A 1 87 ? -1.953 -3.013 7.986 1.00 95.38 87 HIS A O 1
ATOM 695 N N . ALA A 1 88 ? -3.553 -1.468 8.280 1.00 94.25 88 ALA A N 1
ATOM 696 C CA . ALA A 1 88 ? -2.768 -0.641 9.195 1.00 94.25 88 ALA A CA 1
ATOM 697 C C . ALA A 1 88 ? -2.322 -1.419 10.446 1.00 94.25 88 ALA A C 1
ATOM 699 O O . ALA A 1 88 ? -1.185 -1.272 10.888 1.00 94.25 88 ALA A O 1
ATOM 700 N N . ASN A 1 89 ? -3.174 -2.306 10.960 1.00 93.38 89 ASN A N 1
ATOM 701 C CA . ASN A 1 89 ? -2.861 -3.181 12.095 1.00 93.38 89 ASN A CA 1
ATOM 702 C C . ASN A 1 89 ? -1.891 -4.335 11.762 1.00 93.38 89 ASN A C 1
ATOM 704 O O . ASN A 1 89 ? -1.523 -5.105 12.645 1.00 93.38 89 ASN A O 1
ATOM 708 N N . MET A 1 90 ? -1.520 -4.501 10.490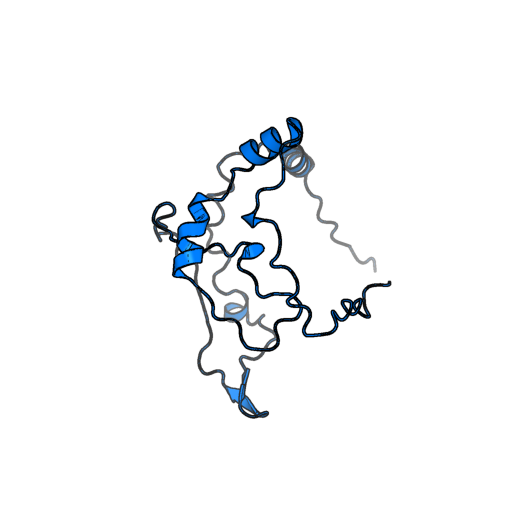 1.00 94.06 90 MET A N 1
ATOM 709 C CA . MET A 1 90 ? -0.518 -5.471 10.035 1.00 94.06 90 MET A CA 1
ATOM 710 C C . MET A 1 90 ? 0.836 -4.815 9.762 1.00 94.06 90 MET A C 1
ATOM 712 O O . MET A 1 90 ? 1.808 -5.514 9.470 1.00 94.06 90 MET A O 1
ATOM 716 N N . MET A 1 91 ? 0.899 -3.483 9.802 1.00 94.12 91 MET A N 1
ATOM 717 C CA . MET A 1 91 ? 2.150 -2.751 9.671 1.00 94.12 91 MET A CA 1
ATOM 718 C C . MET A 1 91 ? 2.989 -2.897 10.940 1.00 94.12 91 MET A C 1
ATOM 720 O O . MET A 1 91 ? 2.436 -3.079 12.031 1.00 94.12 91 MET A O 1
ATOM 724 N N . PRO A 1 92 ? 4.322 -2.803 10.818 1.00 93.69 92 PRO A N 1
ATOM 725 C CA . PRO A 1 92 ? 5.178 -2.740 11.988 1.00 93.69 92 PRO A CA 1
ATOM 726 C C . PRO A 1 92 ? 4.768 -1.579 12.906 1.00 93.69 92 PRO A C 1
ATOM 728 O O . PRO A 1 92 ? 4.344 -0.529 12.409 1.00 93.69 92 PRO A O 1
ATOM 731 N N . PRO A 1 93 ? 4.942 -1.736 14.229 1.00 92.06 93 PRO A N 1
ATOM 732 C CA . PRO A 1 93 ? 4.897 -0.621 15.163 1.00 92.06 93 PRO A CA 1
ATOM 733 C C . PRO A 1 93 ? 5.803 0.539 14.715 1.00 92.06 93 PRO A C 1
ATOM 735 O O . PRO A 1 93 ? 6.859 0.297 14.119 1.00 92.06 93 PRO A O 1
ATOM 738 N N . PRO A 1 94 ? 5.448 1.796 15.027 1.00 90.19 94 PRO A N 1
ATOM 739 C CA . PRO A 1 94 ? 6.239 2.967 14.638 1.00 90.19 94 PRO A CA 1
ATOM 740 C C . PRO A 1 94 ? 7.664 2.982 15.219 1.00 90.19 94 PRO A C 1
ATOM 742 O O . PRO A 1 94 ? 8.541 3.635 14.663 1.00 90.19 94 PRO A O 1
ATOM 745 N N . ASP A 1 95 ? 7.900 2.269 16.319 1.00 89.69 95 ASP A N 1
ATOM 746 C CA . ASP A 1 95 ? 9.172 2.164 17.037 1.00 89.69 95 ASP A CA 1
ATOM 747 C C . ASP A 1 95 ? 9.826 0.773 16.900 1.00 89.69 95 ASP A C 1
ATOM 749 O O . ASP A 1 95 ? 10.720 0.420 17.666 1.00 89.69 95 ASP A O 1
ATOM 753 N N . GLN A 1 96 ? 9.405 -0.020 15.907 1.00 89.50 96 GLN A N 1
ATOM 754 C CA . GLN A 1 96 ? 9.909 -1.369 15.645 1.00 89.50 96 GLN A CA 1
ATOM 755 C C . GLN A 1 96 ? 11.431 -1.373 15.351 1.00 89.50 96 GLN A C 1
ATOM 757 O O . GLN A 1 96 ? 11.855 -0.888 14.298 1.00 89.50 96 GLN A O 1
ATOM 762 N N . PRO A 1 97 ? 12.277 -1.984 16.208 1.00 86.38 97 PRO A N 1
ATOM 763 C CA . PRO A 1 97 ? 13.738 -1.866 16.098 1.00 86.38 97 PRO A CA 1
ATOM 764 C C . PRO A 1 97 ? 14.372 -2.871 15.128 1.00 86.38 97 PRO A C 1
ATOM 766 O O . PRO A 1 97 ? 15.517 -2.712 14.707 1.00 86.38 97 PRO A O 1
ATOM 769 N N . LYS A 1 98 ? 13.657 -3.954 14.809 1.00 90.12 98 LYS A N 1
ATOM 770 C CA . LYS A 1 98 ? 14.150 -5.076 13.998 1.00 90.12 98 LYS A CA 1
ATOM 771 C C . LYS A 1 98 ? 13.312 -5.237 12.734 1.00 90.12 98 LYS A C 1
ATOM 773 O O . LYS A 1 98 ? 12.131 -4.894 12.774 1.00 90.12 98 LYS A O 1
ATOM 778 N N . PRO A 1 99 ? 13.862 -5.827 11.655 1.00 92.50 99 PRO A N 1
ATOM 779 C CA . PRO A 1 99 ? 13.084 -6.163 10.468 1.00 92.50 99 PRO A CA 1
ATOM 780 C C . PRO A 1 99 ? 11.774 -6.867 10.826 1.00 92.50 99 PRO A C 1
ATOM 782 O O . PRO A 1 99 ? 11.761 -7.800 11.631 1.00 92.50 99 PRO A O 1
ATOM 785 N N . PHE A 1 100 ? 10.679 -6.406 10.228 1.00 90.88 100 PHE A N 1
ATOM 786 C CA . PHE A 1 100 ? 9.348 -6.947 10.462 1.00 90.88 100 PHE A CA 1
ATOM 787 C C . PHE A 1 100 ? 8.959 -7.859 9.290 1.00 90.88 100 PHE A C 1
ATOM 789 O O . PHE A 1 100 ? 8.895 -7.384 8.152 1.00 90.88 100 PHE A O 1
ATOM 796 N N . PRO A 1 101 ? 8.761 -9.170 9.518 1.00 93.50 101 PRO A N 1
ATOM 797 C CA . PRO A 1 101 ? 8.498 -10.109 8.437 1.00 93.50 101 PRO A CA 1
ATOM 798 C C . PRO A 1 101 ? 7.125 -9.865 7.804 1.00 93.50 101 PRO A C 1
ATOM 800 O O . PRO A 1 101 ? 6.129 -9.634 8.485 1.00 93.50 101 PRO A O 1
ATOM 803 N N . VAL A 1 102 ? 7.068 -9.972 6.478 1.00 94.31 102 VAL A N 1
ATOM 804 C CA . VAL A 1 102 ? 5.835 -9.796 5.705 1.00 94.31 102 VAL A CA 1
ATOM 805 C C . VAL A 1 102 ? 5.024 -11.096 5.702 1.00 94.31 102 VAL A C 1
ATOM 807 O O . VAL A 1 102 ? 5.429 -12.081 5.082 1.00 94.31 102 VAL A O 1
ATOM 810 N N . ASP A 1 103 ? 3.840 -11.098 6.325 1.00 95.31 103 ASP A N 1
ATOM 811 C CA . ASP A 1 103 ? 2.900 -12.226 6.244 1.00 95.31 103 ASP A CA 1
ATOM 812 C C . ASP A 1 103 ? 1.947 -12.082 5.046 1.00 95.31 103 ASP A C 1
ATOM 814 O O . ASP A 1 103 ? 0.824 -11.575 5.135 1.00 95.31 103 ASP A O 1
ATOM 818 N N . ARG A 1 104 ? 2.394 -12.583 3.889 1.00 95.50 104 ARG A N 1
ATOM 819 C CA . ARG A 1 104 ? 1.582 -12.612 2.663 1.00 95.50 104 ARG A CA 1
ATOM 820 C C . ARG A 1 104 ? 0.319 -13.469 2.814 1.00 95.50 104 ARG A C 1
ATOM 822 O O . ARG A 1 104 ? -0.687 -13.179 2.170 1.00 95.50 104 ARG A O 1
ATOM 829 N N . LYS A 1 105 ? 0.341 -14.532 3.624 1.00 95.44 105 LYS A N 1
ATOM 830 C CA . LYS A 1 105 ? -0.802 -15.448 3.766 1.00 95.44 105 LYS A CA 1
ATOM 831 C C . LYS A 1 105 ? -1.929 -14.782 4.548 1.00 95.44 105 LYS A C 1
ATOM 833 O O . LYS A 1 105 ? -3.089 -14.937 4.168 1.00 95.44 105 LYS A O 1
ATOM 838 N N . ALA A 1 106 ? -1.597 -14.035 5.598 1.00 94.19 106 ALA A N 1
ATOM 839 C CA . ALA A 1 106 ? -2.552 -13.187 6.298 1.00 94.19 106 ALA A CA 1
ATOM 840 C C . ALA A 1 106 ? -3.087 -12.080 5.378 1.00 94.19 106 ALA A C 1
ATOM 842 O O . ALA A 1 106 ? -4.300 -11.907 5.280 1.00 94.19 106 ALA A O 1
ATOM 843 N N . ALA A 1 107 ? -2.214 -11.414 4.617 1.00 94.25 107 ALA A N 1
ATOM 844 C CA . ALA A 1 107 ? -2.607 -10.311 3.739 1.00 94.25 107 ALA A CA 1
ATOM 845 C C . ALA A 1 107 ? -3.522 -10.743 2.577 1.00 94.25 107 ALA A C 1
ATOM 847 O O . ALA A 1 107 ? -4.393 -9.992 2.148 1.00 94.25 107 ALA A O 1
ATOM 848 N N . LEU A 1 108 ? -3.390 -11.977 2.084 1.00 96.00 108 LEU A N 1
ATOM 849 C CA . LEU A 1 108 ? -4.335 -12.538 1.110 1.00 96.00 108 LEU A CA 1
ATOM 850 C C . LEU A 1 108 ? -5.727 -12.781 1.710 1.00 96.00 108 LEU A C 1
ATOM 852 O O . LEU A 1 108 ? -6.729 -12.619 1.024 1.00 96.00 108 LEU A O 1
ATOM 856 N N . LYS A 1 109 ? -5.809 -13.161 2.990 1.00 94.50 109 LYS A N 1
ATOM 857 C CA . LYS A 1 109 ? -7.096 -13.341 3.685 1.00 94.50 109 LYS A CA 1
ATOM 858 C C . LYS A 1 109 ? -7.748 -12.007 4.049 1.00 94.50 109 LYS A C 1
ATOM 860 O O . LYS A 1 109 ? -8.969 -11.930 4.138 1.00 94.50 109 LYS A O 1
ATOM 865 N N . ALA A 1 110 ? -6.938 -10.969 4.236 1.00 93.75 110 ALA A N 1
ATOM 866 C CA . ALA A 1 110 ? -7.364 -9.634 4.634 1.00 93.75 110 ALA A CA 1
ATOM 867 C C . ALA A 1 110 ? -8.275 -8.936 3.608 1.00 93.75 110 ALA A C 1
ATOM 869 O O . ALA A 1 110 ? -8.998 -8.013 3.982 1.00 93.75 110 ALA A O 1
ATOM 870 N N . GLN A 1 111 ? -8.302 -9.405 2.352 1.00 90.88 111 GLN A N 1
ATOM 871 C CA . GLN A 1 111 ? -9.268 -8.962 1.341 1.00 90.88 111 GLN A CA 1
ATOM 872 C C . GLN A 1 111 ? -10.715 -9.095 1.835 1.00 90.88 111 GLN A C 1
ATOM 874 O O . GLN A 1 111 ? -11.519 -8.200 1.609 1.00 90.88 111 GLN A O 1
ATOM 879 N N . GLY A 1 112 ? -11.040 -10.177 2.551 1.00 90.88 112 GLY A N 1
ATOM 880 C CA . GLY A 1 112 ? -12.393 -10.417 3.063 1.00 90.88 112 GLY A CA 1
ATOM 881 C C . GLY A 1 112 ? -12.825 -9.475 4.192 1.00 90.88 112 GLY A C 1
ATOM 882 O O . GLY A 1 112 ? -13.977 -9.532 4.604 1.00 90.88 112 GLY A O 1
ATOM 883 N N . LEU A 1 113 ? -11.918 -8.638 4.707 1.00 93.12 113 LEU A N 1
ATOM 884 C CA . LEU A 1 113 ? -12.212 -7.642 5.742 1.00 93.12 113 LEU A CA 1
ATOM 885 C C . LEU A 1 113 ? -12.536 -6.262 5.159 1.00 93.12 113 LEU A C 1
ATOM 887 O O . LEU A 1 113 ? -13.020 -5.404 5.892 1.00 93.12 113 LEU A O 1
ATOM 891 N N . LEU A 1 114 ? -12.240 -6.035 3.874 1.00 91.62 114 LEU A N 1
ATOM 892 C CA . LEU A 1 114 ? -12.453 -4.746 3.228 1.00 91.62 114 LEU A CA 1
ATOM 893 C C . LEU A 1 114 ? -13.942 -4.476 3.040 1.00 91.62 114 LEU A C 1
ATOM 895 O O . LEU A 1 114 ? -14.631 -5.214 2.335 1.00 91.62 114 LEU A O 1
ATOM 899 N N . GLU A 1 115 ? -14.404 -3.372 3.617 1.00 94.06 115 GLU A N 1
ATOM 900 C CA . GLU A 1 115 ? -15.703 -2.803 3.278 1.00 94.06 115 GLU A CA 1
ATOM 901 C C . GLU A 1 115 ? -15.671 -2.197 1.868 1.00 94.06 115 GLU A C 1
ATOM 903 O O . GLU A 1 115 ? -14.659 -1.657 1.404 1.00 94.06 115 GLU A O 1
ATOM 908 N N . LYS A 1 116 ? -16.805 -2.262 1.170 1.00 94.44 116 LYS A N 1
ATOM 909 C CA . LYS A 1 116 ? -17.006 -1.523 -0.078 1.00 94.44 116 LYS A CA 1
ATOM 910 C C . LYS A 1 116 ? -17.156 -0.025 0.213 1.00 94.44 116 LYS A C 1
ATOM 912 O O . LYS A 1 116 ? -17.629 0.352 1.285 1.00 94.44 116 LYS A O 1
ATOM 917 N N . PRO A 1 117 ? -16.874 0.860 -0.763 1.00 95.94 117 PRO A N 1
ATOM 918 C CA . PRO A 1 117 ? -17.044 2.301 -0.574 1.00 95.94 117 PRO A CA 1
ATOM 919 C C . PRO A 1 117 ? -18.456 2.721 -0.132 1.00 95.94 117 PRO A C 1
ATOM 921 O O . PRO A 1 117 ? -18.596 3.647 0.663 1.00 95.94 117 PRO A O 1
ATOM 924 N N . ASP A 1 118 ? -19.502 2.055 -0.628 1.00 97.25 118 ASP A N 1
ATOM 925 C CA . ASP A 1 118 ? -20.888 2.313 -0.210 1.00 97.25 118 ASP A CA 1
ATOM 926 C C . ASP A 1 118 ? -21.156 1.897 1.241 1.00 97.25 118 ASP A C 1
ATOM 928 O O . ASP A 1 118 ? -21.815 2.626 1.981 1.00 97.25 118 ASP A O 1
ATOM 932 N N . GLU A 1 119 ? -20.601 0.762 1.667 1.00 96.12 119 GLU A N 1
ATOM 933 C CA . GLU A 1 119 ? -20.715 0.253 3.038 1.00 96.12 119 GLU A CA 1
ATOM 934 C C . GLU A 1 119 ? -20.004 1.193 4.020 1.00 96.12 119 GLU A C 1
ATOM 936 O O . GLU A 1 119 ? -20.580 1.571 5.040 1.00 96.12 119 GLU A O 1
ATOM 941 N N . ALA A 1 120 ? -18.810 1.674 3.655 1.00 95.56 120 ALA A N 1
ATOM 942 C CA . ALA A 1 120 ? -18.067 2.675 4.415 1.00 95.56 120 ALA A CA 1
ATOM 943 C C . ALA A 1 120 ? -18.861 3.980 4.583 1.00 95.56 120 ALA A C 1
ATOM 945 O O . ALA A 1 120 ? -18.956 4.528 5.684 1.00 95.56 120 ALA A O 1
ATOM 946 N N . ARG A 1 121 ? -19.472 4.476 3.495 1.00 97.44 121 ARG A N 1
ATOM 947 C CA . ARG A 1 121 ? -20.328 5.675 3.527 1.00 97.44 121 ARG A CA 1
ATOM 948 C C . ARG A 1 121 ? -21.528 5.482 4.444 1.00 97.44 121 ARG A C 1
ATOM 950 O O . ARG A 1 121 ? -21.809 6.360 5.257 1.00 97.44 121 ARG A O 1
ATOM 957 N N . ALA A 1 122 ? -22.212 4.346 4.332 1.00 97.44 122 ALA A N 1
ATOM 958 C CA . ALA A 1 122 ? -23.362 4.024 5.167 1.00 97.44 122 ALA A CA 1
ATOM 959 C C . ALA A 1 122 ? -22.976 3.935 6.652 1.00 97.44 122 ALA A C 1
ATOM 961 O O . ALA A 1 122 ? -23.656 4.514 7.498 1.00 97.44 122 ALA A O 1
ATOM 962 N N . ARG A 1 123 ? -21.848 3.286 6.968 1.00 96.44 123 ARG A N 1
ATOM 963 C CA . ARG A 1 123 ? -21.299 3.196 8.327 1.00 96.44 123 ARG A CA 1
ATOM 964 C C . ARG A 1 123 ? -21.023 4.575 8.915 1.00 96.44 123 ARG A C 1
ATOM 966 O O . ARG A 1 123 ? -21.464 4.853 10.026 1.00 96.44 123 ARG A O 1
ATOM 973 N N . VAL A 1 124 ? -20.331 5.441 8.174 1.00 96.75 124 VAL A N 1
ATOM 974 C CA . VAL A 1 124 ? -20.023 6.809 8.624 1.00 96.75 124 VAL A CA 1
ATOM 975 C C . VAL A 1 124 ? -21.301 7.626 8.818 1.00 96.75 124 VAL A C 1
ATOM 977 O O . VAL A 1 124 ? -21.441 8.286 9.844 1.00 96.75 124 VAL A O 1
ATOM 980 N N . ALA A 1 125 ? -22.259 7.544 7.889 1.00 97.31 125 ALA A N 1
ATOM 981 C CA . ALA A 1 125 ? -23.545 8.235 8.009 1.00 97.31 125 ALA A CA 1
ATOM 982 C C . ALA A 1 125 ? -24.356 7.771 9.234 1.00 97.31 125 ALA A C 1
ATOM 984 O O . ALA A 1 125 ? -25.050 8.574 9.853 1.00 97.31 125 ALA A O 1
ATOM 985 N N . ALA A 1 126 ? -24.233 6.496 9.612 1.00 96.81 126 ALA A N 1
ATOM 986 C CA . ALA A 1 126 ? -24.840 5.924 10.810 1.00 96.81 126 ALA A CA 1
ATOM 987 C C . ALA A 1 126 ? -24.041 6.186 12.106 1.00 96.81 126 ALA A C 1
ATOM 989 O O . ALA A 1 126 ? -24.470 5.759 13.176 1.00 96.81 126 ALA A O 1
ATOM 990 N N . GLY A 1 127 ? -22.882 6.854 12.035 1.00 96.81 127 GLY A N 1
ATOM 991 C CA . GLY A 1 127 ? -22.006 7.089 13.188 1.00 96.81 127 GLY A CA 1
ATOM 992 C C . GLY A 1 127 ? -21.293 5.832 13.703 1.00 96.81 127 GLY A C 1
ATOM 993 O O . GLY A 1 127 ? -20.904 5.777 14.868 1.00 96.81 127 GLY A O 1
ATOM 994 N N . GLY A 1 128 ? -21.143 4.806 12.861 1.00 94.56 128 GLY A N 1
ATOM 995 C CA . GLY A 1 128 ? -20.475 3.559 13.221 1.00 94.56 128 GLY A CA 1
ATOM 996 C C . GLY A 1 128 ? -18.967 3.735 13.455 1.00 94.56 128 GLY A C 1
ATOM 997 O O . GLY A 1 128 ? -18.342 4.609 12.846 1.00 94.56 128 GLY A O 1
ATOM 998 N N . PRO A 1 129 ? -18.352 2.892 14.304 1.00 95.12 129 PRO A N 1
ATOM 999 C CA . PRO A 1 129 ? -16.927 2.980 14.613 1.00 95.12 129 PRO A CA 1
ATOM 1000 C C . PRO A 1 129 ? -16.052 2.683 13.389 1.00 95.12 129 PRO A C 1
ATOM 1002 O O . PRO A 1 129 ? -16.498 2.090 12.403 1.00 95.12 129 PRO A O 1
ATOM 1005 N N . THR A 1 130 ? -14.786 3.088 13.451 1.00 92.69 130 THR A N 1
ATOM 1006 C CA . THR A 1 130 ? -13.770 2.689 12.469 1.00 92.69 130 THR A CA 1
ATOM 1007 C C . THR A 1 130 ? -13.438 1.202 12.640 1.00 92.69 130 THR A C 1
ATOM 1009 O O . THR A 1 130 ? -13.169 0.791 13.768 1.00 92.69 130 THR A O 1
ATOM 1012 N N . PRO A 1 131 ? -13.425 0.396 11.561 1.00 95.00 131 PRO A N 1
ATOM 1013 C CA . PRO A 1 131 ? -12.983 -0.993 11.622 1.00 95.00 131 PRO A CA 1
ATOM 1014 C C . PRO A 1 131 ? -11.582 -1.153 12.224 1.00 95.00 131 PRO A C 1
ATOM 1016 O O . PRO A 1 131 ? -10.656 -0.432 11.854 1.00 95.00 131 PRO A O 1
ATOM 1019 N N . ASP A 1 132 ? -11.404 -2.152 13.092 1.00 93.38 132 ASP A N 1
ATOM 1020 C CA . ASP A 1 132 ? -10.155 -2.357 13.844 1.00 93.38 132 ASP A CA 1
ATOM 1021 C C . ASP A 1 132 ? -8.919 -2.508 12.955 1.00 93.38 132 ASP A C 1
ATOM 1023 O O . ASP A 1 132 ? -7.826 -2.082 13.319 1.00 93.38 132 ASP A O 1
ATOM 1027 N N . HIS A 1 133 ? -9.081 -3.089 11.765 1.00 93.69 133 HIS A N 1
ATOM 1028 C CA . HIS A 1 133 ? -7.975 -3.294 10.836 1.00 93.69 133 HIS A CA 1
ATOM 1029 C C . HIS A 1 133 ? -7.436 -1.985 10.233 1.00 93.69 133 HIS A C 1
ATOM 1031 O O . HIS A 1 133 ? -6.297 -1.940 9.773 1.00 93.69 133 HIS A O 1
ATOM 1037 N N . TYR A 1 134 ? -8.192 -0.889 10.299 1.00 93.31 134 TYR A N 1
ATOM 1038 C CA . TYR A 1 134 ? -7.704 0.434 9.911 1.00 93.31 134 TYR A CA 1
ATOM 1039 C C . TYR A 1 134 ? -6.932 1.153 11.018 1.00 93.31 134 TYR A C 1
ATOM 1041 O O . TYR A 1 134 ? -6.287 2.163 10.737 1.00 93.31 134 TYR A O 1
ATOM 1049 N N . ASN A 1 135 ? -6.940 0.635 12.246 1.00 93.50 135 ASN A N 1
ATOM 1050 C CA . ASN A 1 135 ? -6.162 1.212 13.332 1.00 93.50 135 ASN A CA 1
ATOM 1051 C C . ASN A 1 135 ? -4.708 0.713 13.248 1.00 93.50 135 ASN A C 1
ATOM 1053 O O . ASN A 1 135 ? -4.485 -0.498 13.228 1.00 93.50 135 ASN A O 1
ATOM 1057 N N . PRO A 1 136 ? -3.707 1.610 13.183 1.00 93.50 136 PRO A N 1
ATOM 1058 C CA . PRO A 1 136 ? -2.304 1.212 13.143 1.00 93.50 136 PRO A CA 1
ATOM 1059 C C . PRO A 1 136 ? -1.880 0.423 14.381 1.00 93.50 136 PRO A C 1
ATOM 1061 O O . PRO A 1 136 ? -2.382 0.657 15.482 1.00 93.50 136 PRO A O 1
ATOM 1064 N N . THR A 1 137 ? -0.898 -0.462 14.208 1.00 91.81 137 THR A N 1
ATOM 1065 C CA . THR A 1 137 ? -0.245 -1.141 15.332 1.00 91.81 137 THR A CA 1
ATOM 1066 C C . THR A 1 137 ? 0.345 -0.099 16.295 1.00 91.81 137 THR A C 1
ATOM 1068 O O . THR A 1 137 ? 1.104 0.769 15.849 1.00 91.81 137 THR A O 1
ATOM 1071 N N . PRO A 1 138 ? 0.006 -0.138 17.597 1.00 90.12 138 PRO A N 1
ATOM 1072 C CA . PRO A 1 138 ? 0.519 0.828 18.562 1.00 90.12 138 PRO A CA 1
ATOM 1073 C C . PRO A 1 138 ? 2.032 0.678 18.756 1.00 90.12 138 PRO A C 1
ATOM 1075 O O . PRO A 1 138 ? 2.609 -0.367 18.456 1.00 90.12 138 PRO A O 1
ATOM 1078 N N . ALA A 1 139 ? 2.666 1.730 19.278 1.00 90.44 139 ALA A N 1
ATOM 1079 C CA . ALA A 1 139 ? 4.078 1.694 19.648 1.00 90.44 139 ALA A CA 1
ATOM 1080 C C . ALA A 1 139 ? 4.345 0.642 20.740 1.00 90.44 139 ALA A C 1
ATOM 1082 O O . ALA A 1 139 ? 3.523 0.447 21.636 1.00 90.44 139 ALA A O 1
ATOM 1083 N N . ILE A 1 140 ? 5.510 0.003 20.671 1.00 85.94 140 ILE A N 1
ATOM 1084 C CA . ILE A 1 140 ? 6.018 -0.962 21.655 1.00 85.94 140 ILE A CA 1
ATOM 1085 C C . ILE A 1 140 ? 6.418 -0.232 22.951 1.00 85.94 140 ILE A C 1
ATOM 1087 O O . ILE A 1 140 ? 6.287 -0.781 24.042 1.00 85.94 140 ILE A O 1
ATOM 1091 N N . GLY A 1 141 ? 6.847 1.028 22.841 1.00 78.44 141 GLY A N 1
ATOM 1092 C CA . GLY A 1 141 ? 7.347 1.849 23.945 1.00 78.44 141 GLY A CA 1
ATOM 1093 C C . GLY A 1 141 ? 8.853 1.700 24.180 1.00 78.44 141 GLY A C 1
ATOM 1094 O O . GLY A 1 141 ? 9.349 2.112 25.225 1.00 78.44 141 GLY A O 1
ATOM 1095 N N . GLU A 1 142 ? 9.580 1.112 23.227 1.00 65.88 142 GLU A N 1
ATOM 1096 C CA . GLU A 1 142 ? 11.007 0.784 23.359 1.00 65.88 142 GLU A CA 1
ATOM 1097 C C . GLU A 1 142 ? 11.927 1.782 22.635 1.00 65.88 142 GLU A C 1
ATOM 1099 O O . GLU A 1 142 ? 13.139 1.780 22.863 1.00 65.88 142 GLU A O 1
ATOM 1104 N N . ALA A 1 143 ? 11.376 2.667 21.796 1.00 61.47 143 ALA A N 1
ATOM 1105 C CA . ALA A 1 143 ? 12.135 3.711 21.111 1.00 61.47 143 ALA A CA 1
ATOM 1106 C C . ALA A 1 143 ? 11.372 5.045 21.001 1.00 61.47 143 ALA A C 1
ATOM 1108 O O . ALA A 1 143 ? 10.145 5.110 21.034 1.00 61.47 143 ALA A O 1
ATOM 1109 N N . GLU A 1 144 ? 12.133 6.138 20.878 1.00 64.94 144 GLU A N 1
ATOM 1110 C CA . GLU A 1 144 ? 11.599 7.487 20.679 1.00 64.94 144 GLU A CA 1
ATOM 1111 C C . GLU A 1 144 ? 10.892 7.585 19.318 1.00 64.94 144 GLU A C 1
ATOM 1113 O O . GLU A 1 144 ? 11.506 7.373 18.268 1.00 64.94 144 GLU A O 1
ATOM 1118 N N . ILE A 1 145 ? 9.608 7.958 19.324 1.00 63.06 145 ILE A N 1
ATOM 1119 C CA . ILE A 1 145 ? 8.878 8.295 18.098 1.00 63.06 145 ILE A CA 1
ATOM 1120 C C . ILE A 1 145 ? 9.425 9.628 17.588 1.00 63.06 145 ILE A C 1
ATOM 1122 O O . ILE A 1 145 ? 8.999 10.703 18.013 1.00 63.06 145 ILE A O 1
ATOM 1126 N N . LYS A 1 146 ? 10.386 9.570 16.666 1.00 62.03 146 LYS A N 1
ATOM 1127 C CA . LYS A 1 146 ? 10.891 10.775 16.006 1.00 62.03 146 LYS A CA 1
ATOM 1128 C C . LYS A 1 146 ? 9.786 11.362 15.135 1.00 62.03 146 LYS A C 1
ATOM 1130 O O . LYS A 1 146 ? 9.276 10.696 14.234 1.00 62.03 146 LYS A O 1
ATOM 1135 N N . ALA A 1 147 ? 9.426 12.618 15.397 1.00 62.44 147 ALA A N 1
ATOM 1136 C CA . ALA A 1 147 ? 8.513 13.359 14.539 1.00 62.44 147 ALA A CA 1
ATOM 1137 C C . ALA A 1 147 ? 9.027 13.327 13.092 1.00 62.44 147 ALA A C 1
ATOM 1139 O O . ALA A 1 147 ? 10.229 13.457 12.843 1.00 62.44 147 ALA A O 1
ATOM 1140 N N . ARG A 1 148 ? 8.114 13.132 12.133 1.00 62.78 148 ARG A N 1
ATOM 1141 C CA . ARG A 1 148 ? 8.453 13.127 10.707 1.00 62.78 148 ARG A CA 1
ATOM 1142 C C . ARG A 1 148 ? 9.168 14.441 10.387 1.00 62.78 148 ARG A C 1
ATOM 1144 O O . ARG A 1 148 ? 8.595 15.506 10.609 1.00 62.78 148 ARG A O 1
ATOM 1151 N N . LEU A 1 149 ? 10.399 14.365 9.875 1.00 62.03 149 LEU A N 1
ATOM 1152 C CA . LEU A 1 149 ? 11.068 15.531 9.302 1.00 62.03 149 LEU A CA 1
ATOM 1153 C C . LEU A 1 149 ? 10.148 16.090 8.217 1.00 62.03 149 LEU A C 1
ATOM 1155 O O . LEU A 1 149 ? 9.854 15.413 7.229 1.00 62.03 149 LEU A O 1
ATOM 1159 N N . ILE A 1 150 ? 9.648 17.302 8.442 1.00 67.62 150 ILE A N 1
ATOM 1160 C CA . ILE A 1 150 ? 8.956 18.065 7.411 1.00 67.62 150 ILE A CA 1
ATOM 1161 C C . ILE A 1 150 ? 9.966 18.217 6.273 1.00 67.62 150 ILE A C 1
ATOM 1163 O O . ILE A 1 150 ? 11.108 18.612 6.514 1.00 67.62 150 ILE A O 1
ATOM 1167 N N . SER A 1 151 ? 9.572 17.820 5.059 1.00 63.12 151 SER A N 1
ATOM 1168 C CA . SER A 1 151 ? 10.415 17.989 3.874 1.00 63.12 151 SER A CA 1
ATOM 1169 C C . SER A 1 151 ? 10.915 19.429 3.826 1.00 63.12 151 SER A C 1
ATOM 1171 O O . SER A 1 151 ? 10.125 20.358 3.991 1.00 63.12 151 SER A O 1
ATOM 1173 N N . SER A 1 152 ? 12.204 19.625 3.555 1.00 63.84 152 SER A N 1
ATOM 1174 C CA . SER A 1 152 ? 12.776 20.960 3.355 1.00 63.84 152 SER A CA 1
ATOM 1175 C C . SER A 1 152 ? 12.156 21.705 2.166 1.00 63.84 152 SER A C 1
ATOM 1177 O O . SER A 1 152 ? 12.404 22.890 2.013 1.00 63.84 152 SER A O 1
ATOM 1179 N N . TYR A 1 153 ? 11.348 21.019 1.349 1.00 59.44 153 TYR A N 1
ATOM 1180 C CA . TYR A 1 153 ? 10.572 21.570 0.235 1.00 59.44 153 TYR A CA 1
ATOM 1181 C C . TYR A 1 153 ? 9.091 21.818 0.577 1.00 59.44 153 TYR A C 1
ATOM 1183 O O . TYR A 1 153 ? 8.280 22.012 -0.320 1.00 59.44 153 TYR A O 1
ATOM 1191 N N . ALA A 1 154 ? 8.688 21.736 1.850 1.00 60.66 154 ALA A N 1
ATOM 1192 C CA . ALA A 1 154 ? 7.293 21.948 2.260 1.00 60.66 154 ALA A CA 1
ATOM 1193 C C . ALA A 1 154 ? 6.904 23.433 2.413 1.00 60.66 154 ALA A C 1
ATOM 1195 O O . ALA A 1 154 ? 5.792 23.726 2.849 1.00 60.66 154 ALA A O 1
ATOM 1196 N N . GLY A 1 155 ? 7.804 24.356 2.078 1.00 63.44 155 GLY A N 1
ATOM 1197 C CA . GLY A 1 155 ? 7.510 25.775 1.956 1.00 63.44 155 GLY A CA 1
ATOM 1198 C C . GLY A 1 155 ? 8.149 26.310 0.687 1.00 63.44 155 GLY A C 1
ATOM 1199 O O . GLY A 1 155 ? 9.372 26.343 0.630 1.00 63.44 155 GLY A O 1
ATOM 1200 N N . ASP A 1 156 ? 7.301 26.627 -0.292 1.00 46.56 156 ASP A N 1
ATOM 1201 C CA . ASP A 1 156 ? 7.370 27.734 -1.258 1.00 46.56 156 ASP A CA 1
ATOM 1202 C C . ASP A 1 156 ? 5.993 27.855 -1.940 1.00 46.56 156 ASP A C 1
ATOM 1204 O O . ASP A 1 156 ? 5.467 26.815 -2.408 1.00 46.56 156 ASP A O 1
#

pLDDT: mean 75.45, std 20.33, range [31.83, 97.44]

Secondary structure (DSSP, 8-state):
-----------HHHHHHHHHT---TTSTTSSSSS-TTS-HHHHTT---S--EEEETTEEEE-S----PPP-TT----STT-------GGGSPPTT--SPPP--HHHHHHGGGGPPPHHHHHHHHHTTPPPPGGGSPPPP-SSS--PPP---TTS--

Radius of gyration: 24.95 Å; chains: 1; bounding box: 56×54×59 Å